Protein AF-A0A257GT29-F1 (afdb_monomer)

Radius of gyration: 18.52 Å; Cα contacts (8 Å, |Δi|>4): 211; chains: 1; bounding box: 41×35×49 Å

Nearest PDB structures (foldseek):
  6uq9-assembly1_B  TM=8.342E-01  e=2.249E-07  Leishmania major strain Friedlin
  6uoj-assembly1_A  TM=7.465E-01  e=2.562E-07  Leishmania major strain Friedlin
  6unz-assembly1_B  TM=7.968E-01  e=8.823E-07  Leishmania major strain Friedlin
  6mso-assembly2_D  TM=7.733E-01  e=4.207E-06  Leishmania major
  6mso-assembly2_C  TM=7.976E-01  e=9.806E-06  Leishmania major

Sequence (170 aa):
ICQDTGIVTVIVKWGQQCVLESGRSLQEVIDDGVRRAYLLPENKLRASILADPAFTRVNTKDNTPSVVHLEMVPGNKVTFDVAAKGGGSENKTKFKMMNPGDSIVDWVLDMVPQMGAGWCPPGMLGIGIGGTAEKAMVLAKESLMGAIDMAELKARGPQNDIERLRIEIF

pLDDT: mean 95.84, std 2.63, range [80.75, 98.62]

Solvent-accessible surface area (backbone atoms only — not comparable to full-atom values): 10351 Å² total; per-residue (Å²): 143,62,85,64,50,28,51,42,36,37,43,34,42,37,12,73,70,55,78,78,96,55,97,63,54,71,67,58,55,52,31,49,54,47,28,50,54,42,64,33,86,90,40,88,58,48,57,74,32,46,76,38,73,88,75,78,52,46,64,53,72,29,35,41,81,50,49,76,47,81,41,83,36,87,51,73,54,73,49,77,50,81,43,65,48,31,62,52,49,57,75,55,69,80,87,79,93,75,58,97,85,59,59,67,59,59,52,51,65,64,45,57,72,74,51,61,70,64,55,59,74,87,77,87,86,50,71,37,83,59,83,54,75,68,51,16,54,50,39,13,56,57,51,60,74,54,83,93,47,67,68,60,43,67,73,73,49,63,90,47,72,68,48,43,51,54,59,75,68,105

Secondary structure (DSSP, 8-state):
--S---EEEEEEEEETT----SSS-HHHHHHHHHHHHHH-TTS------BSSTTTT--B-SS-PSPEEEEEEESSS-EEEEEEEE-HHHHTT-------TT--HHHHHHHHHHHHTTTT-SS-PPP---SSSHHHHHHHHHHGGGS---HHHHHHH--SSHHHHHHHHH-

Foldseek 3Di:
DDLQQAAKEKEKAAAPQEDDPDPDDPQVVVLVVQLCQQPPPVNPHDQDDAPDVPPPRHTPSRSDDHHYHYDYDHDHDMDMDIDRHGPLQVVLDDDDDDDPPDDPLVVLVVSPVVSPCSNPDPDDFQFADDDDRVNSVVSSVVSRVDDPCLVVCVVVDDPDPVSVSVVSND

Structure (mmCIF, N/CA/C/O backbone):
data_AF-A0A257GT29-F1
#
_entry.id   AF-A0A257GT29-F1
#
loop_
_atom_site.group_PDB
_atom_site.id
_atom_site.type_symbol
_atom_site.label_atom_id
_atom_site.label_alt_id
_atom_site.label_comp_id
_atom_site.label_asym_id
_atom_site.label_entity_id
_atom_site.label_seq_id
_atom_site.pdbx_PDB_ins_code
_atom_site.Cartn_x
_atom_site.Cartn_y
_atom_site.Cartn_z
_atom_site.occupancy
_atom_site.B_iso_or_equiv
_atom_site.auth_seq_id
_atom_site.auth_comp_id
_atom_site.auth_asym_id
_atom_site.auth_atom_id
_atom_site.pdbx_PDB_model_num
ATOM 1 N N . ILE A 1 1 ? 14.053 -7.192 13.590 1.00 80.75 1 ILE A N 1
ATOM 2 C CA . ILE A 1 1 ? 14.564 -6.749 12.267 1.00 80.75 1 ILE A CA 1
ATOM 3 C C . ILE A 1 1 ? 14.673 -5.224 12.220 1.00 80.75 1 ILE A C 1
ATOM 5 O O . ILE A 1 1 ? 15.774 -4.743 12.017 1.00 80.75 1 ILE A O 1
ATOM 9 N N . CYS A 1 2 ? 13.601 -4.467 12.485 1.00 91.94 2 CYS A N 1
ATOM 10 C CA . CYS A 1 2 ? 13.638 -3.000 12.589 1.00 91.94 2 CYS A CA 1
ATOM 11 C C . CYS A 1 2 ? 12.998 -2.535 13.910 1.00 91.94 2 CYS A C 1
ATOM 13 O O . CYS A 1 2 ? 12.079 -3.192 14.396 1.00 91.94 2 CYS A O 1
ATOM 15 N N . GLN A 1 3 ? 13.465 -1.420 14.485 1.00 92.50 3 GLN A N 1
ATOM 16 C CA . GLN A 1 3 ? 12.828 -0.767 15.641 1.00 92.50 3 GLN A CA 1
ATOM 17 C C . GLN A 1 3 ? 11.495 -0.103 15.278 1.00 92.50 3 GLN A C 1
ATOM 19 O O . GLN A 1 3 ? 10.630 0.082 16.132 1.00 92.50 3 GLN A O 1
ATOM 24 N N . ASP A 1 4 ? 11.350 0.302 14.017 1.00 93.81 4 ASP A N 1
ATOM 25 C CA . ASP A 1 4 ? 10.087 0.758 13.464 1.00 93.81 4 ASP A CA 1
ATOM 26 C C . ASP A 1 4 ? 9.310 -0.443 12.941 1.00 93.81 4 ASP A C 1
ATOM 28 O O . ASP A 1 4 ? 9.591 -0.963 11.863 1.00 93.81 4 ASP A O 1
ATOM 32 N N . THR A 1 5 ? 8.337 -0.891 13.729 1.00 95.94 5 THR A N 1
ATOM 33 C CA . THR A 1 5 ? 7.467 -2.010 13.357 1.00 95.94 5 THR A CA 1
ATOM 34 C C . THR A 1 5 ? 6.323 -1.593 12.439 1.00 95.94 5 THR A C 1
ATOM 36 O O . THR A 1 5 ? 5.480 -2.420 12.122 1.00 95.94 5 THR A O 1
ATOM 39 N N . GLY A 1 6 ? 6.302 -0.333 11.999 1.00 95.38 6 GLY A N 1
ATOM 40 C CA . GLY A 1 6 ? 5.459 0.147 10.917 1.00 95.38 6 GLY A CA 1
ATOM 41 C C . GLY A 1 6 ? 3.999 0.404 11.273 1.00 95.38 6 GLY A C 1
ATOM 42 O O . GLY A 1 6 ? 3.479 0.008 12.320 1.00 95.38 6 GLY A O 1
ATOM 43 N N . ILE A 1 7 ? 3.350 1.105 10.351 1.00 96.38 7 ILE A N 1
ATOM 44 C CA . ILE A 1 7 ? 1.907 1.310 10.281 1.00 96.38 7 ILE A CA 1
ATOM 45 C C . ILE A 1 7 ? 1.324 0.077 9.598 1.00 96.38 7 ILE A C 1
ATOM 47 O O . ILE A 1 7 ? 1.810 -0.318 8.537 1.00 96.38 7 ILE A O 1
ATOM 51 N N . VAL A 1 8 ? 0.315 -0.550 10.201 1.00 97.88 8 VAL A N 1
ATOM 52 C CA . VAL A 1 8 ? -0.320 -1.709 9.570 1.00 97.88 8 VAL A CA 1
ATOM 53 C C . VAL A 1 8 ? -1.231 -1.224 8.449 1.00 97.88 8 VAL A C 1
ATOM 55 O O . VAL A 1 8 ? -2.181 -0.484 8.696 1.00 97.88 8 VAL A O 1
ATOM 58 N N . THR A 1 9 ? -0.937 -1.661 7.230 1.00 97.69 9 THR A N 1
ATOM 59 C CA . THR A 1 9 ? -1.784 -1.485 6.053 1.00 97.69 9 THR A CA 1
ATOM 60 C C . THR A 1 9 ? -2.308 -2.848 5.629 1.00 97.69 9 THR A C 1
ATOM 62 O O . THR A 1 9 ? -1.532 -3.790 5.475 1.00 97.69 9 THR A O 1
ATOM 65 N N . VAL A 1 10 ? -3.618 -2.954 5.437 1.00 98.31 10 VAL A N 1
ATOM 66 C CA . VAL A 1 10 ? -4.292 -4.181 5.019 1.00 98.31 10 VAL A CA 1
ATOM 67 C C . VAL A 1 10 ? -5.029 -3.918 3.716 1.00 98.31 10 VAL A C 1
ATOM 69 O O . VAL A 1 10 ? -5.892 -3.043 3.654 1.00 98.31 10 VAL A O 1
ATOM 72 N N . ILE A 1 11 ? -4.695 -4.678 2.678 1.00 97.94 11 ILE A N 1
ATOM 73 C CA . ILE A 1 11 ? -5.434 -4.690 1.416 1.00 97.94 11 ILE A CA 1
ATOM 74 C C . ILE A 1 11 ? -6.325 -5.929 1.425 1.00 97.94 11 ILE A C 1
ATOM 76 O O . ILE A 1 11 ? -5.854 -7.061 1.537 1.00 97.94 11 ILE A O 1
ATOM 80 N N . VAL A 1 12 ? -7.631 -5.701 1.353 1.00 98.25 12 VAL A N 1
ATOM 81 C CA . VAL A 1 12 ? -8.666 -6.725 1.426 1.00 98.25 12 VAL A CA 1
ATOM 82 C C . VAL A 1 12 ? -9.334 -6.835 0.069 1.00 98.25 12 VAL A C 1
ATOM 84 O O . VAL A 1 12 ? -9.937 -5.871 -0.404 1.00 98.25 12 VAL A O 1
ATOM 87 N N . LYS A 1 13 ? -9.304 -8.030 -0.522 1.00 98.19 13 LYS A N 1
ATOM 88 C CA . LYS A 1 13 ? -10.194 -8.371 -1.637 1.00 98.19 13 LYS A CA 1
ATOM 89 C C . LYS A 1 13 ? -11.326 -9.217 -1.093 1.00 98.19 13 LYS A C 1
ATOM 91 O O . LYS A 1 13 ? -11.100 -10.331 -0.621 1.00 98.19 13 LYS A O 1
ATOM 96 N N . TRP A 1 14 ? -12.531 -8.667 -1.119 1.00 98.50 14 TRP A N 1
ATOM 97 C CA . TRP A 1 14 ? -13.710 -9.259 -0.507 1.00 98.50 14 TRP A CA 1
ATOM 98 C C . TRP A 1 14 ? -14.661 -9.806 -1.564 1.00 98.50 14 TRP A C 1
ATOM 100 O O . TRP A 1 14 ? -15.233 -9.054 -2.355 1.00 98.50 14 TRP A O 1
ATOM 110 N N . GLY A 1 15 ? -14.850 -11.124 -1.562 1.00 98.62 15 GLY A N 1
ATOM 111 C CA . GLY A 1 15 ? -15.806 -11.803 -2.425 1.00 98.62 15 GLY A CA 1
ATOM 112 C C . GLY A 1 15 ? -17.231 -11.294 -2.208 1.00 98.62 15 GLY A C 1
ATOM 113 O O . GLY A 1 15 ? -17.719 -11.267 -1.083 1.00 98.62 15 GLY A O 1
ATOM 114 N N . GLN A 1 16 ? -17.935 -10.933 -3.279 1.00 98.06 16 GLN A N 1
ATOM 115 C CA . GLN A 1 16 ? -19.324 -10.454 -3.232 1.00 98.06 16 GLN A CA 1
ATOM 116 C C . GLN A 1 16 ? -20.303 -11.430 -2.559 1.00 98.06 16 GLN A C 1
ATOM 118 O O . GLN A 1 16 ? -21.364 -11.011 -2.109 1.00 98.06 16 GLN A O 1
ATOM 123 N N . GLN A 1 17 ? -19.964 -12.721 -2.496 1.00 98.25 17 GLN A N 1
ATOM 124 C CA . GLN A 1 17 ? -20.771 -13.756 -1.843 1.00 98.25 17 GLN A CA 1
ATOM 125 C C . GLN A 1 17 ? -20.368 -13.998 -0.377 1.00 98.25 17 GLN A C 1
ATOM 127 O O . GLN A 1 17 ? -20.950 -14.858 0.281 1.00 98.25 17 GLN A O 1
ATOM 132 N N . CYS A 1 18 ? -19.363 -13.288 0.141 1.00 97.81 18 CYS A N 1
ATOM 133 C CA . CYS A 1 18 ? -18.910 -13.412 1.524 1.00 97.81 18 CYS A CA 1
ATOM 134 C C . CYS A 1 18 ? -19.720 -12.506 2.455 1.00 97.81 18 CYS A C 1
ATOM 136 O O . CYS A 1 18 ? -19.965 -11.338 2.149 1.00 97.81 18 CYS A O 1
ATOM 138 N N . VAL A 1 19 ? -20.058 -13.032 3.633 1.00 96.56 19 VAL A N 1
ATOM 139 C CA . VAL A 1 19 ? -20.744 -12.305 4.706 1.00 96.56 19 VAL A CA 1
ATOM 140 C C . VAL A 1 19 ? -19.813 -12.218 5.909 1.00 96.56 19 VAL A C 1
ATOM 142 O O . VAL A 1 19 ? -19.203 -13.210 6.302 1.00 96.56 19 VAL A O 1
ATOM 145 N N . LEU A 1 20 ? -19.692 -11.024 6.491 1.00 96.12 20 LEU A N 1
ATOM 146 C CA . LEU A 1 20 ? -19.013 -10.851 7.769 1.00 96.12 20 LEU A CA 1
ATOM 147 C C . LEU A 1 20 ? -19.993 -11.229 8.883 1.00 96.12 20 LEU A C 1
ATOM 149 O O . LEU A 1 20 ? -20.939 -10.492 9.150 1.00 96.12 20 LEU A O 1
ATOM 153 N N . GLU A 1 21 ? -19.768 -12.363 9.542 1.00 94.44 21 GLU A N 1
ATOM 154 C CA . GLU A 1 21 ? -20.589 -12.835 10.668 1.00 94.44 21 GLU A CA 1
ATOM 155 C C . GLU A 1 21 ? -20.252 -12.081 11.970 1.00 94.44 21 GLU A C 1
ATOM 157 O O . GLU A 1 21 ? -19.846 -12.657 12.978 1.00 94.44 21 GLU A O 1
ATOM 162 N N . SER A 1 22 ? -20.365 -10.751 11.949 1.00 94.88 22 SER A N 1
ATOM 163 C CA . SER A 1 22 ? -20.108 -9.892 13.104 1.00 94.88 22 SER A CA 1
ATOM 164 C C . SER A 1 22 ? -21.006 -8.661 13.086 1.00 94.88 22 SER A C 1
ATOM 166 O O . SER A 1 22 ? -21.303 -8.114 12.030 1.00 94.88 22 SER A O 1
ATOM 168 N N . GLY A 1 23 ? -21.393 -8.185 14.273 1.00 96.12 23 GLY A N 1
ATOM 169 C CA . GLY A 1 23 ? -22.002 -6.860 14.428 1.00 96.12 23 GLY A CA 1
ATOM 170 C C . GLY A 1 23 ? -20.990 -5.708 14.346 1.00 96.12 23 GLY A C 1
ATOM 171 O O . GLY A 1 23 ? -21.396 -4.551 14.314 1.00 96.12 23 GLY A O 1
ATOM 172 N N . ARG A 1 24 ? -19.684 -6.012 14.336 1.00 97.75 24 ARG A N 1
ATOM 173 C CA . ARG A 1 24 ? -18.593 -5.040 14.175 1.00 97.75 24 ARG A CA 1
ATOM 174 C C . ARG A 1 24 ? -18.326 -4.788 12.692 1.00 97.75 24 ARG A C 1
ATOM 176 O O . ARG A 1 24 ? -18.458 -5.691 11.867 1.00 97.75 24 ARG A O 1
ATOM 183 N N . SER A 1 25 ? -17.882 -3.583 12.362 1.00 97.56 25 SER A N 1
ATOM 184 C CA . SER A 1 25 ? -17.360 -3.256 11.035 1.00 97.56 25 SER A CA 1
ATOM 185 C C . SER A 1 25 ? -16.093 -4.058 10.713 1.00 97.56 25 SER A C 1
ATOM 187 O O . SER A 1 25 ? -15.348 -4.473 11.604 1.00 97.56 25 SER A O 1
ATOM 189 N N . LEU A 1 26 ? -15.802 -4.234 9.419 1.00 97.62 26 LEU A N 1
ATOM 190 C CA . LEU A 1 26 ? -14.571 -4.896 8.973 1.00 97.62 26 LEU A CA 1
ATOM 191 C C . LEU A 1 26 ? -13.312 -4.201 9.526 1.00 97.62 26 LEU A C 1
ATOM 193 O O . LEU A 1 26 ? -12.383 -4.883 9.951 1.00 97.62 26 LEU A O 1
ATOM 197 N N . GLN A 1 27 ? -13.310 -2.863 9.577 1.00 98.38 27 GLN A N 1
ATOM 198 C CA . GLN A 1 27 ? -12.229 -2.066 10.172 1.00 98.38 27 GLN A CA 1
ATOM 199 C C . GLN A 1 27 ? -11.990 -2.464 11.633 1.00 98.38 27 GLN A C 1
ATOM 201 O O . GLN A 1 27 ? -10.865 -2.772 12.009 1.00 98.38 27 GLN A O 1
ATOM 206 N N . GLU A 1 28 ? -13.044 -2.529 12.452 1.00 98.38 28 GLU A N 1
ATOM 207 C CA . GLU A 1 28 ? -12.917 -2.892 13.867 1.00 98.38 28 GLU A CA 1
ATOM 208 C C . GLU A 1 28 ? -12.400 -4.319 14.061 1.00 98.38 28 GLU A C 1
ATOM 210 O O . GLU A 1 28 ? -11.648 -4.562 15.004 1.00 98.38 28 GLU A O 1
ATOM 215 N N . VAL A 1 29 ? -12.806 -5.259 13.202 1.00 98.06 29 VAL A N 1
ATOM 216 C CA . VAL A 1 29 ? -12.334 -6.652 13.240 1.00 98.06 29 VAL A CA 1
ATOM 217 C C . VAL A 1 29 ? -10.847 -6.734 12.887 1.00 98.06 29 VAL A C 1
ATOM 219 O O . VAL A 1 29 ? -10.093 -7.427 13.570 1.00 98.06 29 VAL A O 1
ATOM 222 N N . ILE A 1 30 ? -10.403 -6.001 11.865 1.00 98.31 30 ILE A N 1
ATOM 223 C CA . ILE A 1 30 ? -8.987 -5.936 11.483 1.00 98.31 30 ILE A CA 1
ATOM 224 C C . ILE A 1 30 ? -8.162 -5.261 12.588 1.00 98.31 30 ILE A C 1
ATOM 226 O O . ILE A 1 30 ? -7.136 -5.800 13.006 1.00 98.31 30 ILE A O 1
ATOM 230 N N . ASP A 1 31 ? -8.636 -4.136 13.127 1.00 98.62 31 ASP A N 1
ATOM 231 C CA . ASP A 1 31 ? -7.965 -3.413 14.211 1.00 98.62 31 ASP A CA 1
ATOM 232 C C . ASP A 1 31 ? -7.868 -4.244 15.495 1.00 98.62 31 ASP A C 1
ATOM 234 O O . ASP A 1 31 ? -6.907 -4.106 16.247 1.00 98.62 31 ASP A O 1
ATOM 238 N N . ASP A 1 32 ? -8.827 -5.135 15.756 1.00 98.25 32 ASP A N 1
ATOM 239 C CA . ASP A 1 32 ? -8.739 -6.118 16.842 1.00 98.25 32 ASP A CA 1
ATOM 240 C C . ASP A 1 32 ? -7.541 -7.055 16.669 1.00 98.25 32 ASP A C 1
ATOM 242 O O . ASP A 1 32 ? -6.759 -7.246 17.600 1.00 98.25 32 ASP A O 1
ATOM 246 N N . GLY A 1 33 ? -7.365 -7.591 15.458 1.00 97.50 33 GLY A N 1
ATOM 247 C CA . GLY A 1 33 ? -6.225 -8.433 15.107 1.00 97.50 33 GLY A CA 1
ATOM 248 C C . GLY A 1 33 ? -4.895 -7.699 15.269 1.00 97.50 33 GLY A C 1
ATOM 249 O O . GLY A 1 33 ? -3.968 -8.232 15.882 1.00 97.50 33 GLY A O 1
ATOM 250 N N . VAL A 1 34 ? -4.820 -6.450 14.797 1.00 98.19 34 VAL A N 1
ATOM 251 C CA . VAL A 1 34 ? -3.634 -5.593 14.955 1.00 98.19 34 VAL A CA 1
ATOM 252 C C . VAL A 1 34 ? -3.338 -5.332 16.428 1.00 98.19 34 VAL A C 1
ATOM 254 O O . VAL A 1 34 ? -2.237 -5.625 16.891 1.00 98.19 34 VAL A O 1
ATOM 257 N N . ARG A 1 35 ? -4.324 -4.870 17.199 1.00 98.31 35 ARG A N 1
ATOM 258 C CA . ARG A 1 35 ? -4.181 -4.621 18.639 1.00 98.31 35 ARG A CA 1
ATOM 259 C C . ARG A 1 35 ? -3.688 -5.855 19.375 1.00 98.31 35 ARG A C 1
ATOM 261 O O . ARG A 1 35 ? -2.750 -5.768 20.162 1.00 98.31 35 ARG A O 1
ATOM 268 N N . ARG A 1 36 ? -4.284 -7.017 19.100 1.00 97.81 36 ARG A N 1
ATOM 269 C CA . ARG A 1 36 ? -3.866 -8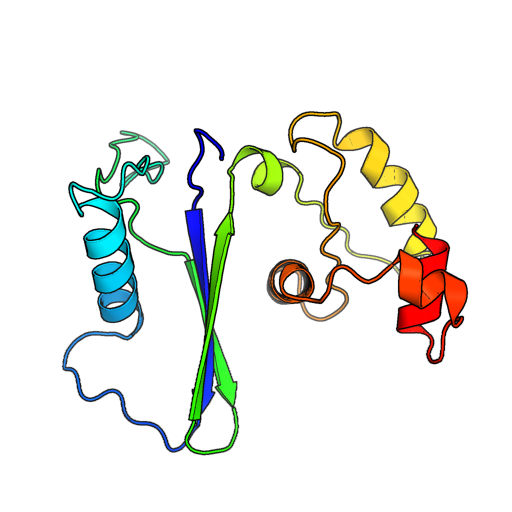.286 19.704 1.00 97.81 36 ARG A CA 1
ATOM 270 C C . ARG A 1 36 ? -2.415 -8.607 19.372 1.00 97.81 36 ARG A C 1
ATOM 272 O O . ARG A 1 36 ? -1.685 -8.984 20.277 1.00 97.81 36 ARG A O 1
ATOM 279 N N . ALA A 1 37 ? -1.980 -8.407 18.128 1.00 96.50 37 ALA A N 1
ATOM 280 C CA . ALA A 1 37 ? -0.593 -8.642 17.734 1.00 96.50 37 ALA A CA 1
ATOM 281 C C . ALA A 1 37 ? 0.400 -7.709 18.451 1.00 96.50 37 ALA A C 1
ATOM 283 O O . ALA A 1 37 ? 1.470 -8.169 18.841 1.00 96.50 37 ALA A O 1
ATOM 284 N N . TYR A 1 38 ? 0.058 -6.430 18.643 1.00 97.00 38 TYR A N 1
ATOM 285 C CA . TYR A 1 38 ? 0.935 -5.438 19.288 1.00 97.00 38 TYR A CA 1
ATOM 286 C C . TYR A 1 38 ? 0.929 -5.500 20.820 1.00 97.00 38 TYR A C 1
ATOM 288 O O . TYR A 1 38 ? 1.902 -5.081 21.443 1.00 97.00 38 TYR A O 1
ATOM 296 N N . LEU A 1 39 ? -0.140 -6.017 21.431 1.00 96.94 39 LEU A N 1
ATOM 297 C CA . LEU A 1 39 ? -0.237 -6.205 22.883 1.00 96.94 39 LEU A CA 1
ATOM 298 C C . LEU A 1 39 ? 0.229 -7.591 23.350 1.00 96.94 39 LEU A C 1
ATOM 300 O O . LEU A 1 39 ? 0.301 -7.837 24.554 1.00 96.94 39 LEU A O 1
ATOM 304 N N . LEU A 1 40 ? 0.546 -8.492 22.419 1.00 96.62 40 LEU A N 1
ATOM 305 C CA . LEU A 1 40 ? 1.007 -9.840 22.723 1.00 96.62 40 LEU A CA 1
ATOM 306 C C . LEU A 1 40 ? 2.397 -9.791 23.402 1.00 96.62 40 LEU A C 1
ATOM 308 O O . LEU A 1 40 ? 3.350 -9.325 22.774 1.00 96.62 40 LEU A O 1
ATOM 312 N N . PRO A 1 41 ? 2.566 -10.249 24.661 1.00 93.81 41 PRO A N 1
ATOM 313 C CA . PRO A 1 41 ? 3.805 -10.050 25.423 1.00 93.81 41 PRO A CA 1
ATOM 314 C C . PRO A 1 41 ? 5.072 -10.619 24.775 1.00 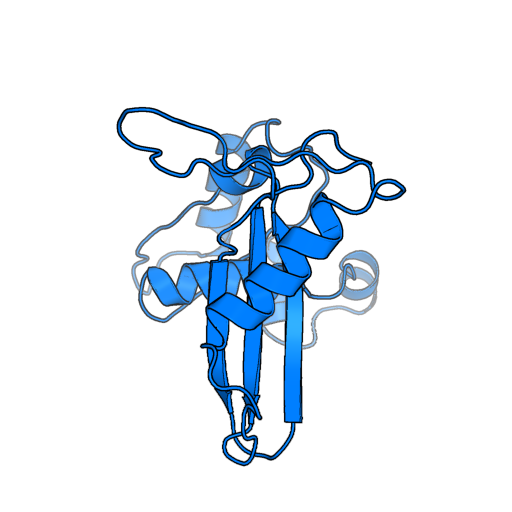93.81 41 PRO A C 1
ATOM 316 O O . PRO A 1 41 ? 6.153 -10.045 24.942 1.00 93.81 41 PRO A O 1
ATOM 319 N N . GLU A 1 42 ? 4.955 -11.730 24.056 1.00 94.12 42 GLU A N 1
ATOM 320 C CA . GLU A 1 42 ? 6.024 -12.383 23.300 1.00 94.12 42 GLU A CA 1
ATOM 321 C C . GLU A 1 42 ? 6.354 -11.670 21.980 1.00 94.12 42 GLU A C 1
ATOM 323 O O . GLU A 1 42 ? 7.447 -11.846 21.442 1.00 94.12 42 GLU A O 1
ATOM 328 N N . ASN A 1 43 ? 5.459 -10.811 21.486 1.00 88.88 43 ASN A N 1
ATOM 329 C CA . ASN A 1 43 ? 5.642 -10.049 20.260 1.00 88.88 43 ASN A CA 1
ATOM 330 C C . ASN A 1 43 ? 6.063 -8.613 20.589 1.00 88.88 43 ASN A C 1
ATOM 332 O O . ASN A 1 43 ? 5.246 -7.703 20.725 1.00 88.88 43 ASN A O 1
ATOM 336 N N . LYS A 1 44 ? 7.371 -8.402 20.758 1.00 90.69 44 LYS A N 1
ATOM 337 C CA . LYS A 1 44 ? 7.939 -7.094 21.123 1.00 90.69 44 LYS A CA 1
ATOM 338 C C . LYS A 1 44 ? 7.890 -6.111 19.945 1.00 90.69 44 LYS A C 1
ATOM 340 O O . LYS A 1 44 ? 8.908 -5.852 19.304 1.00 90.69 44 LYS A O 1
ATOM 345 N N . LEU A 1 45 ? 6.704 -5.568 19.672 1.00 95.62 45 LEU A N 1
ATOM 346 C CA . LEU A 1 45 ? 6.463 -4.552 18.648 1.00 95.62 45 LEU A CA 1
ATOM 347 C C . LEU A 1 45 ? 6.383 -3.137 19.235 1.00 95.62 45 LEU A C 1
ATOM 349 O O . LEU A 1 45 ? 6.179 -2.946 20.433 1.00 95.62 45 LEU A O 1
ATOM 353 N N . ARG A 1 46 ? 6.537 -2.121 18.378 1.00 96.12 46 ARG A N 1
ATOM 354 C CA . ARG A 1 46 ? 6.461 -0.705 18.752 1.00 96.12 46 ARG A CA 1
ATOM 355 C C . ARG A 1 46 ? 5.204 -0.045 18.185 1.00 96.12 46 ARG A C 1
ATOM 357 O O . ARG A 1 46 ? 5.116 0.218 16.986 1.00 96.12 46 ARG A O 1
ATOM 364 N N . ALA A 1 47 ? 4.280 0.343 19.059 1.00 96.56 47 ALA A N 1
ATOM 365 C CA . ALA A 1 47 ? 3.140 1.167 18.664 1.00 96.56 47 ALA A CA 1
ATOM 366 C C . ALA A 1 47 ? 3.587 2.578 18.239 1.00 96.56 47 ALA A C 1
ATOM 368 O O . ALA A 1 47 ? 4.206 3.312 19.012 1.00 96.56 47 ALA A O 1
ATOM 369 N N . SER A 1 48 ? 3.261 2.959 17.007 1.00 95.62 48 SER A N 1
ATOM 370 C CA . SER A 1 48 ? 3.701 4.196 16.352 1.00 95.62 48 SER A CA 1
ATOM 371 C C . SER A 1 48 ? 2.536 5.127 15.970 1.00 95.62 48 SER A C 1
ATOM 373 O O . SER A 1 48 ? 2.787 6.267 15.586 1.00 95.62 48 SER A O 1
ATOM 375 N N . ILE A 1 49 ? 1.280 4.681 16.106 1.00 96.88 49 ILE A N 1
ATOM 376 C CA . ILE A 1 49 ? 0.086 5.467 15.752 1.00 96.88 49 ILE A CA 1
ATOM 377 C C . ILE A 1 49 ? -0.286 6.473 16.846 1.00 96.88 49 ILE A C 1
ATOM 379 O O . ILE A 1 49 ? -0.138 6.210 18.043 1.00 96.88 49 ILE A O 1
ATOM 383 N N . LEU A 1 50 ? -0.768 7.640 16.414 1.00 96.44 50 LEU A N 1
ATOM 384 C CA . LEU A 1 50 ? -1.239 8.730 17.264 1.00 96.44 50 LEU A CA 1
ATOM 385 C C . LEU A 1 50 ? -2.758 8.885 17.111 1.00 96.44 50 LEU A C 1
ATOM 387 O O . LEU A 1 50 ? -3.249 8.940 15.988 1.00 96.44 50 LEU A O 1
ATOM 391 N N . ALA A 1 51 ? -3.481 8.989 18.228 1.00 95.75 51 ALA A N 1
ATOM 392 C CA . ALA A 1 51 ? -4.935 9.169 18.258 1.00 95.75 51 ALA A CA 1
ATOM 393 C C . ALA A 1 51 ? -5.363 10.536 17.703 1.00 95.75 51 ALA A C 1
ATOM 395 O O . ALA A 1 51 ? -6.342 10.645 16.975 1.00 95.75 51 ALA A O 1
ATOM 396 N N . ASP A 1 52 ? -4.605 11.577 18.041 1.00 94.06 52 ASP A N 1
ATOM 397 C CA . ASP A 1 52 ? -4.797 12.938 17.548 1.00 94.06 52 ASP A CA 1
ATOM 398 C C . ASP A 1 52 ? -3.453 13.449 17.012 1.00 94.06 52 ASP A C 1
ATOM 400 O O . ASP A 1 52 ? -2.634 13.986 17.765 1.00 94.06 52 ASP A O 1
ATOM 404 N N . PRO A 1 53 ? -3.167 13.221 15.720 1.00 91.62 53 PRO A N 1
ATOM 405 C CA . PRO A 1 53 ? -1.886 13.592 15.130 1.00 91.62 53 PRO A CA 1
ATOM 406 C C . PRO A 1 53 ? -1.720 15.110 14.958 1.00 91.62 53 PRO A C 1
ATOM 408 O O . PRO A 1 53 ? -0.587 15.585 14.844 1.00 91.62 53 PRO A O 1
ATOM 411 N N . ALA A 1 54 ? -2.818 15.872 14.941 1.00 95.94 54 ALA A N 1
ATOM 412 C CA . ALA A 1 54 ? -2.790 17.305 14.682 1.00 95.94 54 ALA A CA 1
ATOM 413 C C . ALA A 1 54 ? -2.332 18.096 15.912 1.00 95.94 54 ALA A C 1
ATOM 415 O O . ALA A 1 54 ? -1.490 18.988 15.779 1.00 95.94 54 ALA A O 1
ATOM 416 N N . PHE A 1 55 ? -2.834 17.747 17.102 1.00 96.12 55 PHE A N 1
ATOM 417 C CA . PHE A 1 55 ? -2.621 18.559 18.300 1.00 96.12 55 PHE A CA 1
ATOM 418 C C . PHE A 1 55 ? -1.910 17.791 19.414 1.00 96.12 55 PHE A C 1
ATOM 420 O O . PHE A 1 55 ? -0.721 18.004 19.650 1.00 96.12 55 PHE A O 1
ATOM 427 N N . THR A 1 56 ? -2.616 16.897 20.104 1.00 96.31 56 THR A N 1
ATOM 428 C CA . THR A 1 56 ? -2.143 16.295 21.361 1.00 96.31 56 THR A CA 1
ATOM 429 C C . THR A 1 56 ? -1.100 15.201 21.160 1.00 96.31 56 THR A C 1
ATOM 431 O O . THR A 1 56 ? -0.305 14.942 22.063 1.00 96.31 56 THR A O 1
ATOM 434 N N . ARG A 1 57 ? -1.072 14.566 19.980 1.00 94.44 57 ARG A N 1
ATOM 435 C CA . ARG A 1 57 ? -0.097 13.535 19.585 1.00 94.44 57 ARG A CA 1
ATOM 436 C C . ARG A 1 57 ? 0.003 12.387 20.589 1.00 94.44 57 ARG A C 1
ATOM 438 O O . ARG A 1 57 ? 1.071 11.812 20.797 1.00 94.44 57 ARG A O 1
ATOM 445 N N . VAL A 1 58 ? -1.120 12.038 21.216 1.00 97.44 58 VAL A N 1
ATOM 446 C CA . VAL A 1 58 ? -1.196 10.916 22.155 1.00 97.44 58 VAL A CA 1
ATOM 447 C C . VAL A 1 58 ? -1.067 9.609 21.380 1.00 97.44 58 VAL A C 1
ATOM 449 O O . VAL A 1 58 ? -1.841 9.342 20.467 1.00 97.44 58 VAL A O 1
ATOM 452 N N . ASN A 1 59 ? -0.081 8.788 21.735 1.00 97.69 59 ASN A N 1
ATOM 453 C CA . ASN A 1 59 ? 0.129 7.480 21.116 1.00 97.69 59 ASN A CA 1
ATOM 454 C C . ASN A 1 59 ? -0.957 6.483 21.556 1.00 97.69 59 ASN A C 1
ATOM 456 O O . ASN A 1 59 ? -1.275 6.427 22.744 1.00 97.69 59 ASN A O 1
ATOM 460 N N . THR A 1 60 ? -1.471 5.674 20.627 1.00 97.50 60 THR A N 1
ATOM 461 C CA . THR A 1 60 ? -2.576 4.727 20.885 1.00 97.50 60 THR A CA 1
ATOM 462 C C . THR A 1 60 ? -2.168 3.494 21.684 1.00 97.50 60 THR A C 1
ATOM 464 O O . THR A 1 60 ? -3.022 2.797 22.219 1.00 97.50 60 THR A O 1
ATOM 467 N N . LYS A 1 61 ? -0.860 3.237 21.818 1.00 97.31 61 LYS A N 1
ATOM 468 C CA . LYS A 1 61 ? -0.248 2.113 22.552 1.00 97.31 61 LYS A CA 1
ATOM 469 C C . LYS A 1 61 ? -0.555 0.718 22.004 1.00 97.31 61 LYS A C 1
ATOM 471 O O . LYS A 1 61 ? 0.086 -0.231 22.438 1.00 97.31 61 LYS A O 1
ATOM 476 N N . ASP A 1 62 ? -1.433 0.605 21.014 1.00 97.50 62 ASP A N 1
ATOM 477 C CA . ASP A 1 62 ? -1.809 -0.651 20.362 1.00 97.50 62 ASP A CA 1
ATOM 478 C C . ASP A 1 62 ? -1.608 -0.650 18.835 1.00 97.50 62 ASP A C 1
ATOM 480 O O . ASP A 1 62 ? -1.931 -1.627 18.166 1.00 97.50 62 ASP A O 1
ATOM 484 N N . ASN A 1 63 ? -1.049 0.439 18.293 1.00 97.75 63 ASN A N 1
ATOM 485 C CA . ASN A 1 63 ? -0.784 0.646 16.867 1.00 97.75 63 ASN A CA 1
ATOM 486 C C . ASN A 1 63 ? -2.028 0.650 15.962 1.00 97.75 63 ASN A C 1
ATOM 488 O O . ASN A 1 63 ? -1.901 0.457 14.755 1.00 97.75 63 ASN A O 1
ATOM 492 N N . THR A 1 64 ? -3.209 0.895 16.530 1.00 97.94 64 THR A N 1
ATOM 493 C CA . THR A 1 64 ? -4.457 1.116 15.784 1.00 97.94 64 THR A CA 1
ATOM 494 C C . THR A 1 64 ? -4.779 2.615 15.676 1.00 97.94 64 THR A C 1
ATOM 496 O O . THR A 1 64 ? -4.253 3.385 16.488 1.00 97.94 64 THR A O 1
ATOM 499 N N . PRO A 1 65 ? -5.611 3.054 14.705 1.00 97.56 65 PRO A N 1
ATOM 500 C CA . PRO A 1 65 ? -6.208 2.258 13.623 1.00 97.56 65 PRO A CA 1
ATOM 501 C C . PRO A 1 65 ? -5.190 1.836 12.556 1.00 97.56 65 PRO A C 1
ATOM 503 O O . PRO A 1 65 ? -4.199 2.523 12.303 1.00 97.56 65 PRO A O 1
ATOM 506 N N . SER A 1 66 ? -5.455 0.693 11.929 1.00 98.00 66 SER A N 1
ATOM 507 C CA . SER A 1 66 ? -4.788 0.251 10.705 1.00 98.00 66 SER A CA 1
ATOM 508 C C . SER A 1 66 ? -5.374 0.944 9.473 1.00 98.00 66 SER A C 1
ATOM 510 O O . SER A 1 66 ? -6.523 1.390 9.475 1.00 98.00 66 SER A O 1
ATOM 512 N N . VAL A 1 67 ? -4.588 1.032 8.399 1.00 97.75 67 VAL A N 1
ATOM 513 C CA . VAL A 1 67 ? -5.053 1.533 7.100 1.00 97.75 67 VAL A CA 1
ATOM 514 C C . VAL A 1 67 ? -5.662 0.374 6.321 1.00 97.75 67 VAL A C 1
ATOM 516 O O . VAL A 1 67 ? -4.937 -0.537 5.927 1.00 97.75 67 VAL A O 1
ATOM 519 N N . VAL A 1 68 ? -6.971 0.404 6.078 1.00 98.19 68 VAL A N 1
ATOM 520 C CA . VAL A 1 68 ? -7.676 -0.665 5.357 1.00 98.19 68 VAL A CA 1
ATOM 521 C C . VAL A 1 68 ? -8.093 -0.188 3.969 1.00 98.19 68 VAL A C 1
ATOM 523 O O . VAL A 1 68 ? -8.856 0.766 3.824 1.00 98.19 68 VAL A O 1
ATOM 526 N N . HIS A 1 69 ? -7.621 -0.888 2.940 1.00 97.88 69 HIS A N 1
ATOM 527 C CA . HIS A 1 69 ? -8.105 -0.758 1.570 1.00 97.88 69 HIS A CA 1
ATOM 528 C C . HIS A 1 69 ? -8.990 -1.957 1.247 1.00 97.88 69 HIS A C 1
ATOM 530 O O . HIS A 1 69 ? -8.533 -3.091 1.318 1.00 97.88 69 HIS A O 1
ATOM 536 N N . LEU A 1 70 ? -10.252 -1.711 0.904 1.00 97.38 70 LEU A N 1
ATOM 537 C CA . LEU A 1 70 ? -11.218 -2.753 0.566 1.00 97.38 70 LEU A CA 1
ATOM 538 C C . LEU A 1 70 ? -11.583 -2.674 -0.916 1.00 97.38 70 LEU A C 1
ATOM 540 O O . LEU A 1 70 ? -12.036 -1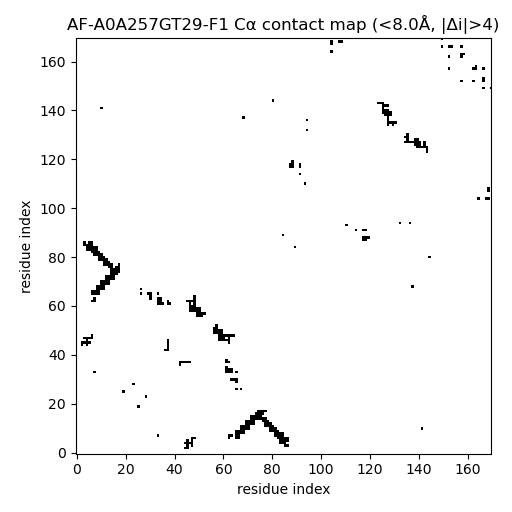.636 -1.395 1.00 97.38 70 LEU A O 1
ATOM 544 N N . GLU A 1 71 ? -11.446 -3.793 -1.616 1.00 97.25 71 GLU A N 1
ATOM 545 C CA . GLU A 1 71 ? -11.926 -3.994 -2.979 1.00 97.25 71 GLU A CA 1
ATOM 546 C C . GLU A 1 71 ? -12.945 -5.138 -3.001 1.00 97.25 71 GLU A C 1
ATOM 548 O O . GLU A 1 71 ? -12.660 -6.253 -2.565 1.00 97.25 71 GLU A O 1
ATOM 553 N N . MET A 1 72 ? -14.141 -4.876 -3.528 1.00 98.19 72 MET A N 1
ATOM 554 C CA . MET A 1 72 ? -15.142 -5.920 -3.747 1.00 98.19 72 MET A CA 1
ATOM 555 C C . MET A 1 72 ? -14.820 -6.673 -5.037 1.00 98.19 72 MET A C 1
ATOM 557 O O . MET A 1 72 ? -14.718 -6.061 -6.099 1.00 98.19 72 MET A O 1
ATOM 561 N N . VAL A 1 73 ? -14.713 -7.997 -4.962 1.00 98.44 73 VAL A N 1
ATOM 562 C CA . VAL A 1 73 ? -14.375 -8.863 -6.100 1.00 98.44 73 VAL A CA 1
ATOM 563 C C . VAL A 1 73 ? -15.419 -9.965 -6.295 1.00 98.44 73 VAL A C 1
ATOM 565 O O . VAL A 1 73 ? -16.092 -10.351 -5.337 1.00 98.44 73 VAL A O 1
ATOM 568 N N . PRO A 1 74 ? -15.594 -10.510 -7.510 1.00 98.56 74 PRO A N 1
ATOM 569 C CA . PRO A 1 74 ? -16.469 -11.660 -7.715 1.00 98.56 74 PRO A CA 1
ATOM 570 C C . PRO A 1 74 ? -16.039 -12.888 -6.897 1.00 98.56 74 PRO A C 1
ATOM 572 O O . PRO A 1 74 ? -14.851 -13.124 -6.675 1.00 98.56 74 PRO A O 1
ATOM 575 N N . GLY A 1 75 ? -17.012 -13.715 -6.510 1.00 98.19 75 GLY A N 1
ATOM 576 C CA . GLY A 1 75 ? -16.782 -15.002 -5.847 1.00 98.19 75 GLY A CA 1
ATOM 577 C C . GLY A 1 75 ? -17.035 -14.994 -4.338 1.00 98.19 75 GLY A C 1
ATOM 578 O O . GLY A 1 75 ? -17.672 -14.093 -3.796 1.00 98.19 75 GLY A O 1
ATOM 579 N N . ASN A 1 76 ? -16.557 -16.046 -3.675 1.00 98.12 76 ASN A N 1
ATOM 580 C CA . ASN A 1 76 ? -16.857 -16.397 -2.282 1.00 98.12 76 ASN A CA 1
ATOM 581 C C . ASN A 1 76 ? -15.596 -16.540 -1.413 1.00 98.12 76 ASN A C 1
ATOM 583 O O . ASN A 1 76 ? -15.583 -17.296 -0.442 1.00 98.12 76 ASN A O 1
ATOM 587 N N . LYS A 1 77 ? -14.519 -15.844 -1.785 1.00 98.31 77 LYS A N 1
ATOM 588 C CA . LYS A 1 77 ? -13.256 -15.840 -1.044 1.00 98.31 77 LYS A CA 1
ATOM 589 C C . LYS A 1 77 ? -12.928 -14.437 -0.569 1.00 98.31 77 LYS A C 1
ATOM 591 O O . LYS A 1 77 ? -13.231 -13.462 -1.250 1.00 98.31 77 LYS A O 1
ATOM 596 N N . VAL A 1 78 ? -12.249 -14.367 0.567 1.00 98.12 78 VAL A N 1
ATOM 597 C CA . VAL A 1 78 ? -11.624 -13.143 1.059 1.00 98.12 78 VAL A CA 1
ATOM 598 C C . VAL A 1 78 ? -10.120 -13.371 1.090 1.00 98.12 78 VAL A C 1
ATOM 600 O O . VAL A 1 78 ? -9.667 -14.398 1.598 1.00 98.12 78 VAL A O 1
ATOM 603 N N . THR A 1 79 ? -9.349 -12.439 0.537 1.00 97.88 79 THR A N 1
ATOM 604 C CA . THR A 1 79 ? -7.886 -12.444 0.643 1.00 97.88 79 THR A CA 1
ATOM 605 C C . THR A 1 79 ? -7.413 -11.190 1.353 1.00 97.88 79 THR A C 1
ATOM 607 O O . THR A 1 79 ? -7.978 -10.112 1.164 1.00 97.88 79 THR A O 1
ATOM 610 N N . PHE A 1 80 ? -6.363 -11.350 2.149 1.00 97.31 80 PHE A N 1
ATOM 611 C CA . PHE A 1 80 ? -5.744 -10.283 2.917 1.00 97.31 80 PHE A CA 1
ATOM 612 C C . PHE A 1 80 ? -4.262 -10.231 2.577 1.00 97.31 80 PHE A C 1
ATOM 614 O O . PHE A 1 80 ? -3.554 -11.211 2.807 1.00 97.31 80 PHE A O 1
ATOM 621 N N . ASP A 1 81 ? -3.807 -9.077 2.109 1.00 97.25 81 ASP A N 1
ATOM 622 C CA . ASP A 1 81 ? -2.392 -8.736 2.081 1.00 97.25 81 ASP A CA 1
ATOM 623 C C . ASP A 1 81 ? -2.119 -7.774 3.238 1.00 97.25 81 ASP A C 1
ATOM 625 O O . ASP A 1 81 ? -2.786 -6.746 3.382 1.00 97.25 81 ASP A O 1
ATOM 629 N N . VAL A 1 82 ? -1.166 -8.131 4.099 1.00 97.06 82 VAL A N 1
ATOM 630 C CA . VAL A 1 82 ? -0.839 -7.369 5.311 1.00 97.06 82 VAL A CA 1
ATOM 631 C C . VAL A 1 82 ? 0.584 -6.846 5.201 1.00 97.06 82 VAL A C 1
ATOM 633 O O . VAL A 1 82 ? 1.537 -7.618 5.115 1.00 97.06 82 VAL A O 1
ATOM 636 N N . ALA A 1 83 ? 0.731 -5.525 5.261 1.00 95.50 83 ALA A N 1
ATOM 637 C CA . ALA A 1 83 ? 2.015 -4.846 5.218 1.00 95.50 83 ALA A CA 1
ATOM 638 C C . ALA A 1 83 ? 2.259 -4.057 6.511 1.00 95.50 83 ALA A C 1
ATOM 640 O O . ALA A 1 83 ? 1.411 -3.290 6.963 1.00 95.50 83 ALA A O 1
ATOM 641 N N . ALA A 1 84 ? 3.455 -4.203 7.082 1.00 94.38 84 ALA A N 1
ATOM 642 C CA . ALA A 1 84 ? 3.941 -3.368 8.177 1.00 94.38 84 ALA A CA 1
ATOM 643 C C . ALA A 1 84 ? 4.827 -2.256 7.602 1.00 94.38 84 ALA A C 1
ATOM 645 O O . ALA A 1 84 ? 6.019 -2.450 7.347 1.00 94.38 84 ALA A O 1
ATOM 646 N N . LYS A 1 85 ? 4.239 -1.089 7.330 1.00 94.69 85 LYS A N 1
ATOM 647 C CA . LYS A 1 85 ? 4.910 -0.043 6.563 1.00 94.69 85 LYS A CA 1
ATOM 648 C C . LYS A 1 85 ? 5.661 0.930 7.466 1.00 94.69 85 LYS A C 1
ATOM 650 O O . LYS A 1 85 ? 5.067 1.754 8.156 1.00 94.69 85 LYS A O 1
ATOM 655 N N . GLY A 1 86 ? 6.990 0.820 7.475 1.00 94.00 86 GLY A N 1
ATOM 656 C CA . GLY A 1 86 ? 7.861 1.706 8.250 1.00 94.00 86 GLY A CA 1
ATOM 657 C C . GLY A 1 86 ? 7.757 3.161 7.786 1.00 94.00 86 GLY A C 1
ATOM 658 O O . GLY A 1 86 ? 7.824 3.435 6.582 1.00 94.00 86 GLY A O 1
ATOM 659 N N . GLY A 1 87 ? 7.664 4.093 8.734 1.00 92.06 87 GLY A N 1
ATOM 660 C CA . GLY A 1 87 ? 7.473 5.521 8.480 1.00 92.06 87 GLY A CA 1
ATOM 661 C C . GLY A 1 87 ? 8.614 6.144 7.674 1.00 92.06 87 GLY A C 1
ATOM 662 O O . GLY A 1 87 ? 8.376 6.999 6.827 1.00 92.06 87 GLY A O 1
ATOM 663 N N . GLY A 1 88 ? 9.849 5.657 7.853 1.00 92.00 88 GLY A N 1
ATOM 664 C CA . GLY A 1 88 ? 10.996 6.082 7.041 1.00 92.00 88 GLY A CA 1
ATOM 665 C C . GLY A 1 88 ? 10.782 5.837 5.544 1.00 92.00 88 GLY A C 1
ATOM 666 O O . GLY A 1 88 ? 11.012 6.734 4.737 1.00 92.00 88 GLY A O 1
ATOM 667 N N . SER A 1 89 ? 10.266 4.656 5.186 1.00 92.81 89 SER A N 1
ATOM 668 C CA . SER A 1 89 ? 9.926 4.318 3.798 1.00 92.81 89 SER A CA 1
ATOM 669 C C . SER A 1 89 ? 8.643 5.001 3.319 1.00 92.81 89 SER A C 1
ATOM 671 O O . SER A 1 89 ? 8.551 5.370 2.152 1.00 92.81 89 SER A O 1
ATOM 673 N N . GLU A 1 90 ? 7.672 5.215 4.210 1.00 94.62 90 GLU A N 1
ATOM 674 C CA . GLU A 1 90 ? 6.419 5.901 3.882 1.00 94.62 90 GLU A CA 1
ATOM 675 C C . GLU A 1 90 ? 6.661 7.360 3.478 1.00 94.62 90 GLU A C 1
ATOM 677 O O . GLU A 1 90 ? 6.158 7.816 2.452 1.00 94.62 90 GLU A O 1
ATOM 682 N N . ASN A 1 91 ? 7.548 8.047 4.202 1.00 93.25 91 ASN A N 1
ATOM 683 C CA . ASN A 1 91 ? 7.956 9.429 3.938 1.00 93.25 91 ASN A CA 1
ATOM 684 C C . ASN A 1 91 ? 8.678 9.626 2.593 1.00 93.25 91 ASN A C 1
ATOM 686 O O . ASN A 1 91 ? 8.910 10.764 2.184 1.00 93.25 91 ASN A O 1
ATOM 690 N N . LYS A 1 92 ? 9.088 8.544 1.915 1.00 94.56 92 LYS A N 1
ATOM 691 C CA . LYS A 1 92 ? 9.726 8.604 0.589 1.00 94.56 92 LYS A CA 1
ATOM 692 C C . LYS A 1 92 ? 8.753 8.409 -0.566 1.00 94.56 92 LYS A C 1
ATOM 694 O O . LYS A 1 92 ? 9.187 8.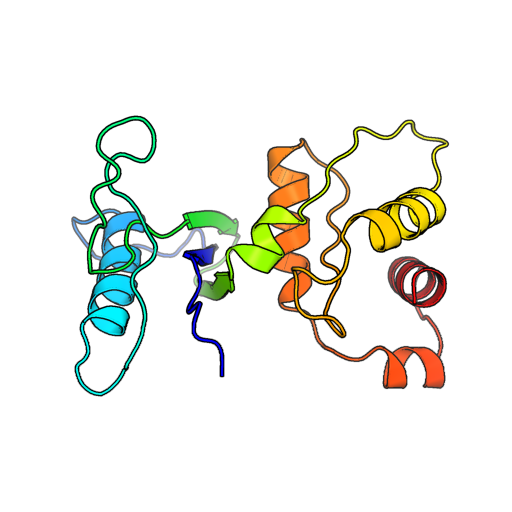436 -1.713 1.00 94.56 92 LYS A O 1
ATOM 699 N N . THR A 1 93 ? 7.460 8.274 -0.288 1.00 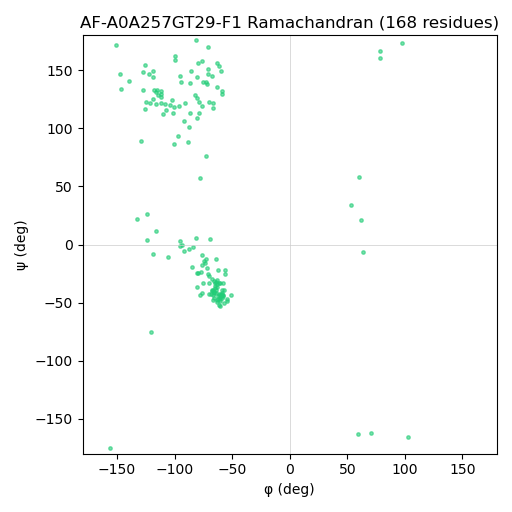95.50 93 THR A N 1
ATOM 700 C CA . THR A 1 93 ? 6.424 8.200 -1.322 1.00 95.50 93 THR A CA 1
ATOM 701 C C . THR A 1 93 ? 6.448 9.461 -2.196 1.00 95.50 93 THR A C 1
ATOM 703 O O . THR A 1 93 ? 6.514 10.585 -1.691 1.00 95.50 93 THR A O 1
ATOM 706 N N . LYS A 1 94 ? 6.421 9.272 -3.519 1.00 96.38 94 LYS A N 1
ATOM 707 C CA . LYS A 1 94 ? 6.380 10.341 -4.526 1.00 96.38 94 LYS A CA 1
ATOM 708 C C . LYS A 1 94 ? 5.151 10.168 -5.406 1.00 96.38 94 LYS A C 1
ATOM 710 O O . LYS A 1 94 ? 4.738 9.048 -5.684 1.00 96.38 94 LYS A O 1
ATOM 715 N N . PHE A 1 95 ? 4.602 11.288 -5.856 1.00 97.00 95 PHE A N 1
ATOM 716 C CA . PHE A 1 95 ? 3.445 11.337 -6.738 1.00 97.00 95 PHE A CA 1
ATOM 717 C C . PHE A 1 95 ? 3.647 12.424 -7.795 1.00 97.00 95 PHE A C 1
ATOM 719 O O . PHE A 1 95 ? 4.164 13.499 -7.486 1.00 97.00 95 PHE A O 1
ATOM 726 N N . LYS A 1 96 ? 3.230 12.142 -9.031 1.00 96.56 96 LYS A N 1
ATOM 727 C CA . LYS A 1 96 ? 3.230 13.093 -10.143 1.00 96.56 96 LYS A CA 1
ATOM 728 C C . LYS A 1 96 ? 2.037 12.815 -11.056 1.00 96.56 96 LYS A C 1
ATOM 730 O O . LYS A 1 96 ? 1.814 11.675 -11.451 1.00 96.56 96 LYS A O 1
ATOM 735 N N . MET A 1 97 ? 1.321 13.873 -11.436 1.00 96.94 97 MET A N 1
ATOM 736 C CA . MET A 1 97 ? 0.412 13.838 -12.583 1.00 96.94 97 MET A CA 1
ATOM 737 C C . MET A 1 97 ? 1.244 13.975 -13.857 1.00 96.94 97 MET A C 1
ATOM 739 O O . MET A 1 97 ? 1.885 15.005 -14.066 1.00 96.94 97 MET A O 1
ATOM 743 N N . MET A 1 98 ? 1.284 12.918 -14.662 1.00 95.44 98 MET A N 1
ATOM 744 C CA . MET A 1 98 ? 2.098 12.852 -15.876 1.00 95.44 98 MET A CA 1
ATOM 745 C C . MET A 1 98 ? 1.277 13.229 -17.107 1.00 95.44 98 MET A C 1
ATOM 747 O O . MET A 1 98 ? 0.093 12.896 -17.196 1.00 95.44 98 MET A O 1
ATOM 751 N N . ASN A 1 99 ? 1.912 13.895 -18.071 1.00 96.56 99 ASN A N 1
ATOM 752 C CA . ASN A 1 99 ? 1.323 14.065 -19.397 1.00 96.56 99 ASN A CA 1
ATOM 753 C C . ASN A 1 99 ? 1.446 12.759 -20.202 1.00 96.56 99 ASN A C 1
ATOM 755 O O . ASN A 1 99 ? 2.357 11.974 -19.938 1.00 96.56 99 ASN A O 1
ATOM 759 N N . PRO A 1 100 ? 0.609 12.532 -21.234 1.00 92.75 100 PRO A N 1
ATOM 760 C CA . PRO A 1 100 ? 0.662 11.303 -22.035 1.00 92.75 100 PRO A CA 1
ATOM 761 C C . PRO A 1 100 ? 2.017 10.996 -22.693 1.00 92.75 100 PRO A C 1
ATOM 763 O O . PRO A 1 100 ? 2.290 9.840 -22.991 1.00 92.75 100 PRO A O 1
ATOM 766 N N . GLY A 1 101 ? 2.843 12.016 -22.947 1.00 95.25 101 GLY A N 1
ATOM 767 C CA . GLY A 1 101 ? 4.174 11.861 -23.544 1.00 95.25 101 GLY A CA 1
ATOM 768 C C . GLY A 1 101 ? 5.328 11.795 -22.541 1.00 95.25 101 GLY A C 1
ATOM 769 O O . GLY A 1 101 ? 6.473 11.683 -22.967 1.00 95.25 101 GLY A O 1
ATOM 770 N N . ASP A 1 102 ? 5.062 11.904 -21.236 1.00 96.94 102 ASP A N 1
ATOM 771 C CA . ASP A 1 102 ? 6.119 11.861 -20.224 1.00 96.94 102 ASP A CA 1
ATOM 772 C C . ASP A 1 102 ? 6.672 10.430 -20.073 1.00 96.94 102 ASP A C 1
ATOM 774 O O . ASP A 1 102 ? 5.919 9.456 -20.021 1.00 96.94 102 ASP A O 1
ATOM 778 N N . SER A 1 103 ? 7.992 10.302 -19.916 1.00 97.25 103 SER A N 1
ATOM 779 C CA . SER A 1 103 ? 8.651 9.024 -19.623 1.00 97.25 103 SER A CA 1
ATOM 780 C C . SER A 1 103 ? 8.510 8.652 -18.144 1.00 97.25 103 SER A C 1
ATOM 782 O O . SER A 1 103 ? 8.913 9.403 -17.250 1.00 97.25 103 SER A O 1
ATOM 784 N N . ILE A 1 104 ? 7.940 7.472 -17.875 1.00 96.50 104 ILE A N 1
ATOM 785 C CA . ILE A 1 104 ? 7.858 6.892 -16.522 1.00 96.50 104 ILE A CA 1
ATOM 786 C C . ILE A 1 104 ? 9.256 6.563 -16.003 1.00 96.50 104 ILE A C 1
ATOM 788 O O . ILE A 1 104 ? 9.547 6.831 -14.839 1.00 96.50 104 ILE A O 1
ATOM 792 N N . VAL A 1 105 ? 10.113 6.013 -16.865 1.00 97.88 105 VAL A N 1
ATOM 793 C CA . VAL A 1 105 ? 11.485 5.622 -16.523 1.00 97.88 105 VAL A CA 1
ATOM 794 C C . VAL A 1 105 ? 12.276 6.838 -16.062 1.00 97.88 105 VAL A C 1
ATOM 796 O O . VAL A 1 105 ? 12.790 6.829 -14.945 1.00 97.88 105 VAL A O 1
ATOM 799 N N . ASP A 1 106 ? 12.285 7.909 -16.860 1.00 97.88 106 ASP A N 1
ATOM 800 C CA . ASP A 1 106 ? 13.047 9.123 -16.545 1.00 97.88 106 ASP A CA 1
ATOM 801 C C . ASP A 1 106 ? 12.581 9.720 -15.219 1.00 97.88 106 ASP A C 1
ATOM 803 O O . ASP A 1 106 ? 13.390 10.026 -14.347 1.00 97.88 1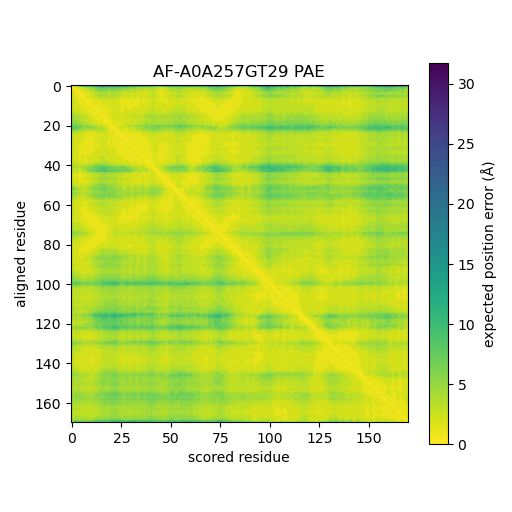06 ASP A O 1
ATOM 807 N N . TRP A 1 107 ? 11.262 9.798 -15.005 1.00 97.56 107 TRP A N 1
ATOM 808 C CA . TRP A 1 107 ? 10.732 10.306 -13.746 1.00 97.56 107 TRP A CA 1
ATOM 809 C C . TRP A 1 107 ? 11.152 9.451 -12.543 1.00 97.56 107 TRP A C 1
ATOM 811 O O . TRP A 1 107 ? 11.526 10.002 -11.508 1.00 97.56 107 TRP A O 1
ATOM 821 N N . VAL A 1 108 ? 11.113 8.119 -12.650 1.00 96.94 108 VAL A N 1
ATOM 822 C CA . VAL A 1 108 ? 11.551 7.233 -11.560 1.00 96.94 108 VAL A CA 1
ATOM 823 C C . VAL A 1 108 ? 13.043 7.423 -11.279 1.00 96.94 108 VAL A C 1
ATOM 825 O O . VAL A 1 108 ? 13.414 7.618 -10.117 1.00 96.94 108 VAL A O 1
ATOM 828 N N . LEU A 1 109 ? 13.885 7.424 -12.316 1.00 96.38 109 LEU A N 1
ATOM 829 C CA . LEU A 1 109 ? 15.334 7.606 -12.188 1.00 96.38 109 LEU A CA 1
ATOM 830 C C . LEU A 1 109 ? 15.698 8.984 -11.615 1.00 96.38 109 LEU A C 1
ATOM 832 O O . LEU A 1 109 ? 16.622 9.077 -10.808 1.00 96.38 109 LEU A O 1
ATOM 836 N N . ASP A 1 110 ? 14.927 10.026 -11.927 1.00 96.94 110 ASP A N 1
ATOM 837 C CA . ASP A 1 110 ? 15.084 11.362 -11.344 1.00 96.94 110 ASP A CA 1
ATOM 838 C C . ASP A 1 110 ? 14.674 11.417 -9.863 1.00 96.94 110 ASP A C 1
ATOM 840 O O . ASP A 1 110 ? 15.232 12.192 -9.076 1.00 96.94 110 ASP A O 1
ATOM 844 N N . MET A 1 111 ? 13.674 10.626 -9.456 1.00 96.12 111 MET A N 1
ATOM 845 C CA . MET A 1 111 ? 13.156 10.624 -8.083 1.00 96.12 111 MET A CA 1
ATOM 846 C C . MET A 1 111 ? 14.017 9.811 -7.116 1.00 96.12 111 MET A C 1
ATOM 848 O O . MET A 1 111 ? 14.152 10.211 -5.955 1.00 96.12 111 MET A O 1
ATOM 852 N N . VAL A 1 112 ? 14.592 8.685 -7.551 1.00 93.88 112 VAL A N 1
ATOM 853 C CA . VAL A 1 112 ? 15.348 7.767 -6.676 1.00 93.88 112 VAL A CA 1
ATOM 854 C C . VAL A 1 112 ? 16.478 8.482 -5.907 1.00 93.88 112 VAL A C 1
ATOM 856 O O . VAL A 1 112 ? 16.508 8.363 -4.676 1.00 93.88 112 VAL A O 1
ATOM 859 N N . PRO A 1 113 ? 17.347 9.303 -6.534 1.00 92.94 113 PRO A N 1
ATOM 860 C CA . PRO A 1 113 ? 18.387 10.047 -5.817 1.00 92.94 113 PRO A CA 1
ATOM 861 C C . PRO A 1 113 ? 17.833 11.014 -4.760 1.00 92.94 113 PRO A C 1
ATOM 863 O O . PRO A 1 113 ? 18.432 11.198 -3.700 1.00 92.94 113 PRO A O 1
ATOM 866 N N . GLN A 1 114 ? 16.655 11.598 -5.001 1.00 94.00 114 GLN A N 1
ATOM 867 C CA . GLN A 1 114 ? 16.021 12.565 -4.095 1.00 94.00 114 GLN A CA 1
ATOM 868 C C . GLN A 1 114 ? 15.440 11.914 -2.833 1.00 94.00 114 GLN A C 1
ATOM 870 O O . GLN A 1 114 ? 15.141 12.602 -1.853 1.00 94.00 114 GLN A O 1
ATOM 875 N N . MET A 1 115 ? 15.260 10.590 -2.822 1.00 92.94 115 MET A N 1
ATOM 876 C CA . MET A 1 115 ? 14.793 9.873 -1.634 1.00 92.94 115 MET A CA 1
ATOM 877 C C . MET A 1 115 ? 15.873 9.815 -0.540 1.00 92.94 115 MET A C 1
ATOM 879 O O . MET A 1 115 ? 15.538 9.742 0.649 1.00 92.94 115 MET A O 1
ATOM 883 N N . GLY A 1 116 ? 17.157 9.912 -0.904 1.00 90.69 116 GLY A N 1
ATOM 884 C CA . GLY A 1 116 ? 18.286 9.756 0.016 1.00 90.69 116 GLY A CA 1
ATOM 885 C C . GLY A 1 116 ? 18.310 8.379 0.697 1.00 90.69 116 GLY A C 1
ATOM 886 O O . GLY A 1 116 ? 17.630 7.449 0.276 1.00 90.69 116 GLY A O 1
ATOM 887 N N . ALA A 1 117 ? 19.063 8.241 1.793 1.00 89.88 117 ALA A N 1
ATOM 888 C CA . ALA A 1 117 ? 19.245 6.953 2.482 1.00 89.88 117 ALA A CA 1
ATOM 889 C C . ALA A 1 117 ? 18.178 6.625 3.553 1.00 89.88 117 ALA A C 1
ATOM 891 O O . ALA A 1 117 ? 18.191 5.543 4.135 1.00 89.88 117 ALA A O 1
ATOM 892 N N . GLY A 1 118 ? 17.234 7.535 3.826 1.00 86.94 118 GLY A N 1
ATOM 893 C CA . GLY A 1 118 ? 16.288 7.438 4.956 1.00 86.94 118 GLY A CA 1
ATOM 894 C C . GLY A 1 118 ? 15.217 6.337 4.870 1.00 86.94 118 GLY A C 1
ATOM 895 O O . GLY A 1 118 ? 14.343 6.284 5.730 1.00 86.94 118 GLY A O 1
ATOM 896 N N . TRP A 1 119 ? 15.262 5.490 3.841 1.00 90.19 119 TRP A N 1
ATOM 897 C CA . TRP A 1 119 ? 14.382 4.332 3.642 1.00 90.19 119 TRP A CA 1
ATOM 898 C C . TRP A 1 119 ? 15.140 2.994 3.658 1.00 90.19 119 TRP A C 1
ATOM 900 O O . TRP A 1 119 ? 14.555 1.967 3.332 1.00 90.19 119 TRP A O 1
ATOM 910 N N . CYS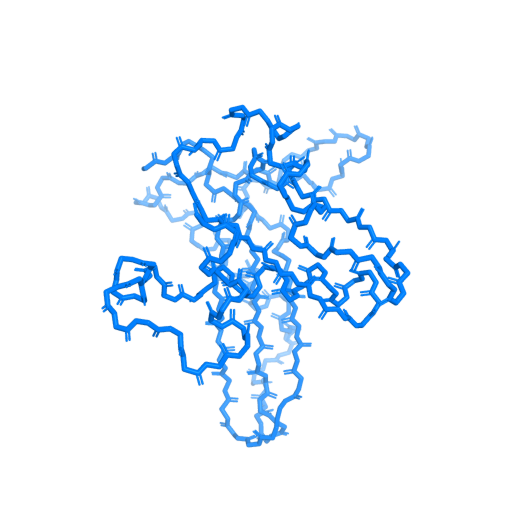 A 1 120 ? 16.414 3.017 4.072 1.00 92.00 120 CYS A N 1
ATOM 911 C CA . CYS A 1 120 ? 17.276 1.845 4.247 1.00 92.00 120 CYS A CA 1
ATOM 912 C C . CYS A 1 120 ? 17.511 1.021 2.960 1.00 92.00 120 CYS A C 1
ATOM 914 O O . CYS A 1 120 ? 17.219 -0.173 2.961 1.00 92.00 120 CYS A O 1
ATOM 916 N N . PRO A 1 121 ? 18.046 1.616 1.872 1.00 90.38 121 PRO A N 1
ATOM 917 C CA . PRO A 1 121 ? 18.441 0.849 0.689 1.00 90.38 121 PRO A CA 1
ATOM 918 C C . PRO A 1 121 ? 19.554 -0.180 1.007 1.00 90.38 121 PRO A C 1
ATOM 920 O O . PRO A 1 121 ? 20.353 0.063 1.917 1.00 90.38 121 PRO A O 1
ATOM 923 N N . PRO A 1 122 ? 19.667 -1.290 0.245 1.00 88.75 122 PRO A N 1
ATOM 924 C CA . PRO A 1 122 ? 18.843 -1.648 -0.915 1.00 88.75 122 PRO A CA 1
ATOM 925 C C . PRO A 1 122 ? 17.416 -2.050 -0.515 1.00 88.75 122 PRO A C 1
ATOM 927 O O . PRO A 1 122 ? 17.198 -2.638 0.540 1.00 88.75 122 PRO A O 1
ATOM 930 N N . GLY A 1 123 ? 16.435 -1.739 -1.365 1.00 88.38 123 GLY A N 1
ATOM 931 C CA . GLY A 1 123 ? 15.030 -2.049 -1.102 1.00 88.38 123 GLY A CA 1
ATOM 932 C C . GLY A 1 123 ? 14.194 -2.137 -2.377 1.00 88.38 123 GLY A C 1
ATOM 933 O O . GLY A 1 123 ? 14.722 -2.059 -3.482 1.00 88.38 123 GLY A O 1
ATOM 934 N N . MET A 1 124 ? 12.884 -2.312 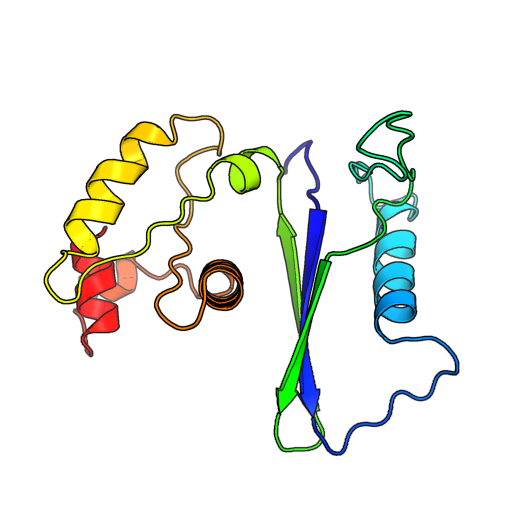-2.214 1.00 92.06 124 MET A N 1
ATOM 935 C CA . MET A 1 124 ? 11.935 -2.436 -3.325 1.00 92.06 124 MET A CA 1
ATOM 936 C C . MET A 1 124 ? 11.295 -1.090 -3.672 1.00 92.06 124 MET A C 1
ATOM 938 O O . MET A 1 124 ? 10.904 -0.338 -2.774 1.00 92.06 124 MET A O 1
ATOM 942 N N . LEU A 1 125 ? 11.128 -0.823 -4.968 1.00 94.69 125 LEU A N 1
ATOM 943 C CA . LEU A 1 125 ? 10.355 0.309 -5.474 1.00 94.69 125 LEU A CA 1
ATOM 944 C C . LEU A 1 125 ? 8.935 -0.151 -5.812 1.00 94.69 125 LEU A 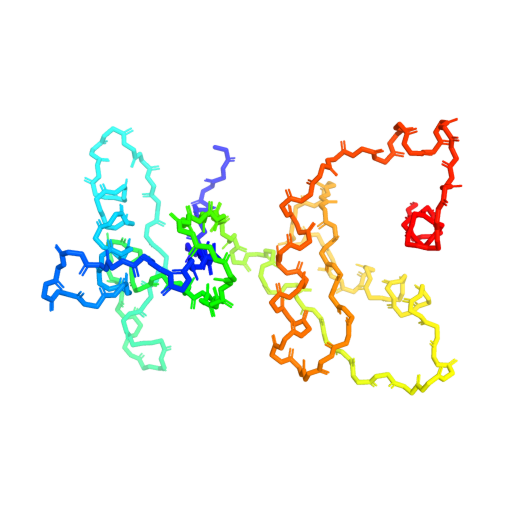C 1
ATOM 946 O O . LEU A 1 125 ? 8.739 -1.019 -6.659 1.00 94.69 125 LEU A O 1
ATOM 950 N N . GLY A 1 126 ? 7.949 0.434 -5.136 1.00 96.19 126 GLY A N 1
ATOM 951 C CA . GLY A 1 126 ? 6.536 0.245 -5.451 1.00 96.19 126 GLY A CA 1
ATOM 952 C C . GLY A 1 126 ? 6.089 1.315 -6.435 1.00 96.19 126 GLY A C 1
ATOM 953 O O . GLY A 1 126 ? 6.230 2.501 -6.136 1.00 96.19 126 GLY A O 1
ATOM 954 N N . ILE A 1 127 ? 5.583 0.915 -7.601 1.00 97.00 127 ILE A N 1
ATOM 955 C CA . ILE A 1 127 ? 5.197 1.831 -8.679 1.00 97.00 127 ILE A CA 1
ATOM 956 C C . ILE A 1 127 ? 3.749 1.532 -9.056 1.00 97.00 127 ILE A C 1
ATOM 958 O O . ILE A 1 127 ? 3.430 0.441 -9.519 1.00 97.00 127 ILE A O 1
ATOM 962 N N . GLY A 1 128 ? 2.878 2.518 -8.853 1.00 97.12 128 GLY A N 1
ATOM 963 C CA . GLY A 1 128 ? 1.471 2.465 -9.236 1.00 97.12 128 GLY A CA 1
ATOM 964 C C . GLY A 1 128 ? 1.184 3.498 -10.315 1.00 97.12 128 GLY A C 1
ATOM 965 O O . GLY A 1 128 ? 1.542 4.665 -10.167 1.00 97.12 128 GLY A O 1
ATOM 966 N N . ILE A 1 129 ? 0.558 3.062 -11.408 1.00 96.12 129 ILE A N 1
ATOM 967 C CA . ILE A 1 129 ? 0.275 3.890 -12.585 1.00 96.12 129 ILE A CA 1
ATOM 968 C C . ILE A 1 129 ? -1.214 3.771 -12.915 1.00 96.12 129 ILE A C 1
ATOM 970 O O . ILE A 1 129 ? -1.750 2.667 -12.995 1.00 96.12 129 ILE A O 1
ATOM 974 N N . GLY A 1 130 ? -1.862 4.914 -13.146 1.00 94.56 130 GLY A N 1
ATOM 975 C CA . GLY A 1 130 ? -3.269 4.998 -13.537 1.00 94.56 130 GLY A CA 1
ATOM 976 C C . GLY A 1 130 ? -4.234 5.277 -12.381 1.00 94.56 130 GLY A C 1
ATOM 977 O O . GLY A 1 130 ? -3.861 5.306 -11.210 1.00 94.56 130 GLY A O 1
ATOM 978 N N . GLY A 1 131 ? -5.502 5.498 -12.738 1.00 94.56 131 GLY A N 1
ATOM 979 C CA . GLY A 1 131 ? -6.536 5.954 -11.807 1.00 94.56 131 GLY A CA 1
ATOM 980 C C . GLY A 1 131 ? -6.339 7.406 -11.356 1.00 94.56 131 GLY A C 1
ATOM 981 O O . GLY A 1 131 ? -5.633 8.184 -11.997 1.00 94.56 131 GLY A O 1
ATOM 982 N N . THR A 1 132 ? -6.991 7.776 -10.254 1.00 96.62 132 THR A N 1
ATOM 983 C CA . THR A 1 132 ? -6.725 9.037 -9.545 1.00 96.62 132 THR A CA 1
ATOM 984 C C . THR A 1 132 ? -5.502 8.894 -8.638 1.00 96.62 132 THR A C 1
ATOM 986 O O . THR A 1 132 ? -4.955 7.798 -8.486 1.00 96.62 132 THR A O 1
ATOM 989 N N . ALA A 1 133 ? -5.087 9.991 -7.999 1.00 97.19 133 ALA A N 1
ATOM 990 C CA . ALA A 1 133 ? -3.960 9.998 -7.069 1.00 97.19 133 ALA A CA 1
ATOM 991 C C . ALA A 1 133 ? -4.073 8.897 -6.001 1.00 97.19 133 ALA A C 1
ATOM 993 O O . ALA A 1 133 ? -3.117 8.169 -5.746 1.00 97.19 133 ALA A O 1
ATOM 994 N N . GLU A 1 134 ? -5.263 8.716 -5.433 1.00 96.38 134 GLU A N 1
ATOM 995 C CA . GLU A 1 134 ? -5.545 7.729 -4.395 1.00 96.38 134 GLU A CA 1
ATOM 996 C C . GLU A 1 134 ? -5.325 6.305 -4.913 1.00 96.38 134 GLU A C 1
ATOM 998 O O . GLU A 1 134 ? -4.607 5.523 -4.288 1.00 96.38 134 GLU A O 1
ATOM 1003 N N . LYS A 1 135 ? -5.889 5.967 -6.084 1.00 96.69 135 LYS A N 1
ATOM 1004 C CA . LYS A 1 135 ? -5.745 4.620 -6.650 1.00 96.69 135 LYS A CA 1
ATOM 1005 C C . LYS A 1 135 ? -4.301 4.338 -7.059 1.00 96.69 135 LYS A C 1
ATOM 1007 O O . LYS A 1 135 ? -3.824 3.239 -6.791 1.00 96.69 135 LYS A O 1
ATOM 1012 N N . ALA A 1 136 ? -3.594 5.314 -7.630 1.00 97.69 136 ALA A N 1
ATOM 1013 C CA . ALA A 1 136 ? -2.181 5.167 -7.975 1.00 97.69 136 ALA A CA 1
ATOM 1014 C C . ALA A 1 136 ? -1.325 4.848 -6.738 1.00 97.69 136 ALA A C 1
ATOM 1016 O O . ALA A 1 136 ? -0.486 3.949 -6.781 1.00 97.69 136 ALA A O 1
ATOM 1017 N N . MET A 1 137 ? -1.567 5.526 -5.610 1.00 97.00 137 MET A N 1
ATOM 1018 C CA . MET A 1 137 ? -0.850 5.247 -4.361 1.00 97.00 137 MET A CA 1
ATOM 1019 C C . MET A 1 137 ? -1.165 3.855 -3.809 1.00 97.00 137 MET A C 1
ATOM 1021 O O . MET A 1 137 ? -0.244 3.158 -3.388 1.00 97.00 137 MET A O 1
ATOM 1025 N N . VAL A 1 138 ? -2.427 3.414 -3.856 1.00 96.94 138 VAL A N 1
ATOM 1026 C CA . VAL A 1 138 ? -2.804 2.051 -3.440 1.00 96.94 138 VAL A CA 1
ATOM 1027 C C . VAL A 1 138 ? -2.120 1.000 -4.317 1.00 96.94 138 VAL A C 1
ATOM 1029 O O . VAL A 1 138 ? -1.490 0.090 -3.785 1.00 96.94 138 VAL A O 1
ATOM 1032 N N . LEU A 1 139 ? -2.146 1.167 -5.645 1.00 97.19 139 LEU A N 1
ATOM 1033 C CA . LEU A 1 139 ? -1.467 0.268 -6.587 1.00 97.19 139 LEU A CA 1
ATOM 1034 C C . LEU A 1 139 ? 0.044 0.192 -6.324 1.00 97.19 139 LEU A C 1
ATOM 1036 O O . LEU A 1 139 ? 0.625 -0.889 -6.382 1.00 97.19 139 LEU A O 1
ATOM 1040 N N . ALA A 1 140 ? 0.678 1.317 -5.979 1.00 97.06 140 ALA A N 1
ATOM 1041 C CA . ALA A 1 140 ? 2.096 1.347 -5.627 1.00 97.06 140 ALA A CA 1
ATOM 1042 C C . ALA A 1 140 ? 2.405 0.552 -4.346 1.00 97.06 140 ALA A C 1
ATOM 1044 O O . ALA A 1 140 ? 3.486 -0.021 -4.226 1.00 97.06 140 ALA A O 1
ATOM 1045 N N . LYS A 1 141 ? 1.484 0.509 -3.371 1.00 96.06 141 LYS A N 1
ATOM 1046 C CA . LYS A 1 141 ? 1.641 -0.327 -2.168 1.00 96.06 141 LYS A CA 1
ATOM 1047 C C . LYS A 1 141 ? 1.359 -1.796 -2.462 1.00 96.06 141 LYS A C 1
ATOM 1049 O O . LYS A 1 141 ? 2.113 -2.644 -1.999 1.00 96.06 141 LYS A O 1
ATOM 1054 N N . GLU A 1 142 ? 0.327 -2.090 -3.250 1.00 95.69 142 GLU A N 1
ATOM 1055 C CA . GLU A 1 142 ? 0.002 -3.450 -3.697 1.00 95.69 142 GLU A CA 1
ATOM 1056 C C . GLU A 1 142 ? 1.167 -4.080 -4.472 1.00 95.69 142 GLU A C 1
ATOM 1058 O O . GLU A 1 142 ? 1.522 -5.230 -4.221 1.00 95.69 142 GLU A O 1
ATOM 1063 N N . SER A 1 143 ? 1.834 -3.320 -5.349 1.00 95.62 143 SER A N 1
ATOM 1064 C CA . SER A 1 143 ? 2.951 -3.840 -6.147 1.00 95.62 143 SER A CA 1
ATOM 1065 C C . SER A 1 143 ? 4.142 -4.302 -5.296 1.00 95.62 143 SER A C 1
ATOM 1067 O O . SER A 1 143 ? 4.948 -5.105 -5.759 1.00 95.62 143 SER A O 1
ATOM 1069 N N . LEU A 1 144 ? 4.267 -3.818 -4.053 1.00 95.06 144 LEU A N 1
ATOM 1070 C CA . LEU A 1 144 ? 5.315 -4.237 -3.114 1.00 95.06 144 LEU A CA 1
ATOM 1071 C C . LEU A 1 144 ? 5.096 -5.648 -2.552 1.00 95.06 144 LEU A C 1
ATOM 1073 O O . LEU A 1 144 ? 6.006 -6.178 -1.921 1.00 95.06 144 LEU A O 1
ATOM 1077 N N . MET A 1 145 ? 3.912 -6.239 -2.745 1.00 93.12 145 MET A N 1
ATOM 1078 C CA . MET A 1 145 ? 3.613 -7.619 -2.341 1.00 93.12 145 MET A CA 1
ATOM 1079 C C . MET A 1 145 ? 4.077 -8.646 -3.391 1.00 93.12 145 MET A C 1
ATOM 1081 O O . MET A 1 145 ? 3.921 -9.850 -3.197 1.00 93.12 145 MET A O 1
ATOM 1085 N N . GLY A 1 146 ? 4.628 -8.179 -4.518 1.00 91.06 146 GLY A N 1
ATOM 1086 C CA . GLY A 1 146 ? 5.158 -9.023 -5.584 1.00 91.06 146 GLY A CA 1
ATOM 1087 C C . GLY A 1 146 ? 6.457 -9.748 -5.215 1.00 91.06 146 GLY A C 1
ATOM 1088 O O . GLY A 1 146 ? 7.102 -9.467 -4.205 1.00 91.06 146 GLY A O 1
ATOM 1089 N N . ALA A 1 147 ? 6.857 -10.689 -6.070 1.00 91.25 147 ALA A N 1
ATOM 1090 C CA . ALA A 1 147 ? 8.099 -11.434 -5.899 1.00 91.25 147 ALA A CA 1
ATOM 1091 C C . ALA A 1 147 ? 9.339 -10.539 -6.076 1.00 91.25 147 ALA A C 1
ATOM 1093 O O . ALA A 1 147 ? 9.376 -9.650 -6.928 1.00 91.25 147 ALA A O 1
ATOM 1094 N N . ILE A 1 148 ? 10.385 -10.825 -5.299 1.00 93.38 148 ILE A N 1
ATOM 1095 C CA . ILE A 1 148 ? 11.718 -10.244 -5.486 1.00 93.38 148 ILE A CA 1
ATOM 1096 C C . ILE A 1 148 ? 12.474 -11.148 -6.461 1.00 93.38 148 ILE A C 1
ATOM 1098 O O . ILE A 1 148 ? 13.132 -12.091 -6.038 1.00 93.38 148 ILE A O 1
ATOM 1102 N N . ASP A 1 149 ? 12.330 -10.880 -7.758 1.00 95.25 149 ASP A N 1
ATOM 1103 C CA . ASP A 1 149 ? 12.753 -11.788 -8.837 1.00 95.25 149 ASP A CA 1
ATOM 1104 C C . ASP A 1 149 ? 13.556 -11.091 -9.956 1.00 95.25 149 ASP A C 1
ATOM 1106 O O . ASP A 1 149 ? 13.604 -11.553 -11.097 1.00 95.25 149 ASP A O 1
ATOM 1110 N N . MET A 1 150 ? 14.173 -9.935 -9.672 1.00 95.88 150 MET A N 1
ATOM 1111 C CA . MET A 1 150 ? 14.874 -9.154 -10.705 1.00 95.88 150 MET A CA 1
ATOM 1112 C C . MET A 1 150 ? 16.075 -9.893 -11.309 1.00 95.88 150 MET A C 1
ATOM 1114 O O . MET A 1 150 ? 16.367 -9.710 -12.491 1.00 95.88 150 MET A O 1
ATOM 1118 N N . ALA A 1 151 ? 16.767 -10.729 -10.530 1.00 95.62 151 ALA A N 1
ATOM 1119 C CA . ALA A 1 151 ? 17.891 -11.519 -11.028 1.00 95.62 151 ALA A CA 1
ATOM 1120 C C . ALA A 1 151 ? 17.416 -12.572 -12.042 1.00 95.62 151 ALA A C 1
ATOM 1122 O O . ALA A 1 151 ? 17.955 -12.660 -13.147 1.00 95.62 151 ALA A O 1
ATOM 1123 N N . GLU A 1 152 ? 16.362 -13.312 -11.699 1.00 97.25 152 GLU A N 1
ATOM 1124 C CA . GLU A 1 152 ? 15.718 -14.293 -12.566 1.00 97.25 152 GLU A CA 1
ATOM 1125 C C . GLU A 1 152 ? 15.138 -13.625 -13.813 1.00 97.25 152 GLU A C 1
ATOM 1127 O O . GLU A 1 152 ? 15.349 -14.112 -14.924 1.00 97.25 152 GLU A O 1
ATOM 1132 N N . LEU A 1 153 ? 14.461 -12.482 -13.648 1.00 97.44 153 LEU A N 1
ATOM 1133 C CA . LEU A 1 153 ? 13.901 -11.695 -14.744 1.00 97.44 153 LEU A CA 1
ATOM 1134 C C . LEU A 1 153 ? 14.986 -11.241 -15.735 1.00 97.44 153 LEU A C 1
ATOM 1136 O O . LEU A 1 153 ? 14.811 -11.413 -16.941 1.00 97.44 153 LEU A O 1
ATOM 1140 N N . LYS A 1 154 ? 16.127 -10.720 -15.258 1.00 97.31 154 LYS A N 1
ATOM 1141 C CA . LYS A 1 154 ? 17.246 -10.325 -16.136 1.00 97.31 154 LYS A CA 1
ATOM 1142 C C . LYS A 1 154 ? 17.868 -11.521 -16.857 1.00 97.31 154 LYS A C 1
ATOM 1144 O O . LYS A 1 154 ? 18.255 -11.380 -18.012 1.00 97.31 154 LYS A O 1
ATOM 1149 N N . ALA A 1 155 ? 17.941 -12.684 -16.208 1.00 97.94 155 ALA A N 1
ATOM 1150 C CA . ALA A 1 155 ? 18.489 -13.895 -16.815 1.00 97.94 155 ALA A CA 1
ATOM 1151 C C . ALA A 1 155 ? 17.581 -14.470 -17.917 1.00 97.94 155 ALA A C 1
ATOM 1153 O O . ALA A 1 155 ? 18.074 -14.868 -18.971 1.00 97.94 155 ALA A O 1
ATOM 1154 N N . ARG A 1 156 ? 16.260 -14.506 -17.691 1.00 97.88 156 ARG A N 1
ATOM 1155 C CA . ARG A 1 156 ? 15.290 -15.059 -18.657 1.00 97.88 156 ARG A CA 1
ATOM 1156 C C . ARG A 1 156 ? 14.836 -14.066 -19.736 1.00 97.88 156 ARG A C 1
ATOM 1158 O O . ARG A 1 156 ? 14.294 -14.489 -20.753 1.00 97.88 156 ARG A O 1
ATOM 1165 N N . GLY A 1 157 ? 15.017 -12.765 -19.504 1.00 97.69 157 GLY A N 1
ATOM 1166 C CA . GLY A 1 157 ? 14.520 -11.686 -20.360 1.00 97.69 157 GLY A CA 1
ATOM 1167 C C . GLY A 1 157 ? 13.022 -11.372 -20.174 1.00 97.69 157 GLY A C 1
ATOM 1168 O O . GLY A 1 157 ? 12.264 -12.196 -19.645 1.00 97.69 157 GLY A O 1
ATOM 1169 N N . PRO A 1 158 ? 12.569 -10.177 -20.604 1.00 97.88 158 PRO A N 1
ATOM 1170 C CA . PRO A 1 158 ? 11.183 -9.757 -20.442 1.00 97.88 158 PRO A CA 1
ATOM 1171 C C . PRO A 1 158 ? 10.264 -10.467 -21.442 1.00 97.88 158 PRO A C 1
ATOM 1173 O O . PRO A 1 158 ? 10.592 -10.609 -22.617 1.00 97.88 158 PRO A O 1
ATOM 1176 N N . GLN A 1 159 ? 9.085 -10.866 -20.976 1.00 97.50 159 GLN A N 1
ATOM 1177 C CA . GLN A 1 159 ? 8.036 -11.518 -21.767 1.00 97.50 159 GLN A CA 1
ATOM 1178 C C . GLN A 1 159 ? 6.859 -10.580 -22.072 1.00 97.50 159 GLN A C 1
ATOM 1180 O O . GLN A 1 159 ? 5.986 -10.909 -22.870 1.00 97.50 159 GLN A O 1
ATOM 1185 N N . ASN A 1 160 ? 6.814 -9.411 -21.431 1.00 97.38 160 ASN A N 1
ATOM 1186 C CA . ASN A 1 160 ? 5.798 -8.383 -21.640 1.00 97.38 160 ASN A CA 1
ATOM 1187 C C . ASN A 1 160 ? 6.370 -6.981 -21.366 1.00 97.38 160 ASN A C 1
ATOM 1189 O O . ASN A 1 160 ? 7.491 -6.835 -20.872 1.00 97.38 160 ASN A O 1
ATOM 1193 N N . ASP A 1 161 ? 5.592 -5.946 -21.682 1.00 96.75 161 ASP A N 1
ATOM 1194 C CA . ASP A 1 161 ? 6.035 -4.551 -21.569 1.00 96.75 161 ASP A CA 1
ATOM 1195 C C . ASP A 1 161 ? 6.255 -4.100 -20.120 1.00 96.75 161 ASP A C 1
ATOM 1197 O O . ASP A 1 161 ? 7.145 -3.296 -19.860 1.00 96.75 161 ASP A O 1
ATOM 1201 N N . ILE A 1 162 ? 5.521 -4.665 -19.156 1.00 95.19 162 ILE A N 1
ATOM 1202 C CA . ILE A 1 162 ? 5.739 -4.380 -17.731 1.00 95.19 162 ILE A CA 1
ATOM 1203 C C . ILE A 1 162 ? 7.082 -4.948 -17.271 1.00 95.19 162 ILE A C 1
ATOM 1205 O O . ILE A 1 162 ? 7.836 -4.279 -16.572 1.00 95.19 162 ILE A O 1
ATOM 1209 N N . GLU A 1 163 ? 7.428 -6.164 -17.681 1.00 96.88 163 GLU A N 1
ATOM 1210 C CA . GLU A 1 163 ? 8.734 -6.753 -17.391 1.00 96.88 163 GLU A CA 1
ATOM 1211 C C . GLU A 1 163 ? 9.875 -5.992 -18.063 1.00 96.88 163 GLU A C 1
ATOM 1213 O O . GLU A 1 163 ? 10.929 -5.811 -17.455 1.00 96.88 163 GLU A O 1
ATOM 1218 N N . ARG A 1 164 ? 9.655 -5.501 -19.288 1.00 97.81 164 ARG A N 1
ATOM 1219 C CA . ARG A 1 164 ? 10.608 -4.624 -19.974 1.00 97.81 164 ARG A CA 1
ATOM 1220 C C . ARG A 1 164 ? 10.831 -3.339 -19.176 1.00 97.81 164 ARG A C 1
ATOM 1222 O O . ARG A 1 164 ? 11.978 -3.016 -18.891 1.00 97.81 164 ARG A O 1
ATOM 1229 N N . LEU A 1 165 ? 9.752 -2.687 -18.738 1.00 96.62 165 LEU A N 1
ATOM 1230 C CA . LEU A 1 165 ? 9.799 -1.489 -17.899 1.00 96.62 165 LEU A CA 1
ATOM 1231 C C . LEU A 1 165 ? 10.552 -1.738 -16.582 1.00 96.62 165 LEU A C 1
ATOM 1233 O O . LEU A 1 165 ? 11.375 -0.926 -16.174 1.00 96.62 165 LEU A O 1
ATOM 1237 N N . ARG A 1 166 ? 10.309 -2.878 -15.923 1.00 96.12 166 ARG A N 1
ATOM 1238 C CA . ARG A 1 166 ? 11.020 -3.261 -14.691 1.00 96.12 166 ARG A CA 1
ATOM 1239 C C . ARG A 1 166 ? 12.527 -3.390 -14.909 1.00 96.12 166 ARG A C 1
ATOM 1241 O O . ARG A 1 166 ? 13.288 -2.945 -14.059 1.00 96.12 166 ARG A O 1
ATOM 1248 N N . ILE A 1 167 ? 12.950 -4.008 -16.015 1.00 96.94 167 ILE A N 1
ATOM 1249 C CA . ILE A 1 167 ? 14.373 -4.144 -16.365 1.00 96.94 167 ILE A CA 1
ATOM 1250 C C . ILE A 1 167 ? 14.984 -2.782 -16.702 1.00 96.94 167 ILE A C 1
ATOM 1252 O O . ILE A 1 167 ? 16.119 -2.534 -16.319 1.00 96.94 167 ILE A O 1
ATOM 1256 N N . GLU A 1 168 ? 14.252 -1.913 -17.396 1.00 96.75 168 GLU A N 1
ATOM 1257 C CA . GLU A 1 168 ? 14.728 -0.580 -17.781 1.00 96.75 168 GLU A CA 1
ATOM 1258 C C . GLU A 1 168 ? 14.961 0.339 -16.568 1.00 96.75 168 GLU A C 1
ATOM 1260 O O . GLU A 1 168 ? 15.874 1.158 -16.581 1.00 96.75 168 GLU A O 1
ATOM 1265 N N . ILE A 1 169 ? 14.180 0.163 -15.497 1.00 95.38 169 ILE A N 1
ATOM 1266 C CA . ILE A 1 169 ? 14.326 0.907 -14.234 1.00 95.38 169 ILE A CA 1
ATOM 1267 C C . ILE A 1 169 ? 15.459 0.355 -13.333 1.00 95.38 169 ILE A C 1
ATOM 1269 O O . ILE A 1 169 ? 15.960 1.100 -12.490 1.00 95.38 169 ILE A O 1
ATOM 1273 N N . PHE A 1 170 ? 15.836 -0.926 -13.459 1.00 92.00 170 PHE A N 1
ATOM 1274 C CA . PHE A 1 170 ? 16.727 -1.645 -12.524 1.00 92.00 170 PHE A CA 1
ATOM 1275 C C . PHE A 1 170 ? 18.221 -1.575 -12.869 1.00 92.00 170 PHE A C 1
ATOM 1277 O O . PHE A 1 170 ? 18.995 -1.193 -11.963 1.00 92.00 170 PHE A O 1
#

Mean predicted aligned error: 3.41 Å